Protein AF-A0A974NNT2-F1 (afdb_monomer_lite)

Foldseek 3Di:
DVVVVVVVVVVVCVVCVVVVVVVPPPDPPPPPCPPDPDPDDDDDDDDDDDDDDDDDDPPPPPPPPPPDDPPPDPDPDPDDDPVVCCCVVPVVVVVVVLVVLVVPPPSSVVVVVVVVVVVVVVVVVVVCVVVVVVPDPPPPPPPPPDD

Organism: Peribacillus psychrosaccharolyticus (NCBI:txid1407)

Sequence (147 aa):
MLKKLLTVFMLVTFVFAPIAEHTFVGTSHEVSAKSYRSGKKSFNSNNNQSNFNQNKSTVNKQKSSINSNAKTTKTNSFNKGSFMKSMMLGGIAGLLFGSLLANMGAMGSILGFLLNVLVIVLIIGLIKKIFTRSNRPRRDGDETWRR

pLDDT: mean 70.22, std 17.34, range [39.06, 94.88]

Secondary structure (DSSP, 8-state):
-HHHHHHHHHHHHHHHHHHHHHHHTT---------------------------------------------------TTS-HHHHHIIIIIIHHHHHHHHHHTTTHHHHHHHHHHHHHHHHHHHHHHHHHHHHHTS-------SS--

Radius of gyration: 31.69 Å; chains: 1; bounding box: 53×50×111 Å

Structure (mmCIF, N/CA/C/O backbone):
data_AF-A0A974NNT2-F1
#
_entry.id   AF-A0A974NNT2-F1
#
loop_
_atom_site.group_PDB
_atom_site.id
_atom_site.type_symbol
_atom_site.label_atom_id
_atom_site.label_alt_id
_atom_site.label_comp_id
_atom_site.label_asym_id
_atom_site.label_entity_id
_atom_site.label_seq_id
_atom_site.pdbx_PDB_ins_code
_atom_site.Cartn_x
_atom_site.Cartn_y
_atom_site.Cartn_z
_atom_site.occupancy
_atom_site.B_iso_or_equiv
_atom_site.auth_seq_id
_atom_site.auth_comp_id
_atom_site.auth_asym_id
_atom_site.auth_atom_id
_atom_site.pdbx_PDB_model_num
ATOM 1 N N . MET A 1 1 ? 24.498 -4.278 -5.231 1.00 78.00 1 MET A N 1
ATOM 2 C CA . MET A 1 1 ? 23.595 -5.454 -5.244 1.00 78.00 1 MET A CA 1
ATOM 3 C C . MET A 1 1 ? 22.555 -5.429 -4.126 1.00 78.00 1 MET A C 1
ATOM 5 O O . MET A 1 1 ? 21.395 -5.672 -4.424 1.00 78.00 1 MET A O 1
ATOM 9 N N . LEU A 1 2 ? 22.910 -5.019 -2.902 1.00 87.38 2 LEU A N 1
ATOM 10 C CA . LEU A 1 2 ? 21.992 -4.909 -1.753 1.00 87.38 2 LEU A CA 1
ATOM 11 C C . LEU A 1 2 ? 20.674 -4.161 -2.039 1.00 87.38 2 LEU A C 1
ATOM 13 O O . LEU A 1 2 ? 19.604 -4.640 -1.690 1.00 87.38 2 LEU A O 1
ATOM 17 N N . LYS A 1 3 ? 20.735 -3.029 -2.753 1.00 82.56 3 LYS A N 1
ATOM 18 C CA . LYS A 1 3 ? 19.537 -2.249 -3.114 1.00 82.56 3 LYS A CA 1
ATOM 19 C C . LYS A 1 3 ? 18.550 -3.044 -3.981 1.00 82.56 3 LYS A C 1
ATOM 21 O O . LYS A 1 3 ? 17.354 -2.911 -3.797 1.00 82.56 3 LYS A O 1
ATOM 26 N N . LYS A 1 4 ? 19.049 -3.904 -4.879 1.00 85.75 4 LYS A N 1
ATOM 27 C CA . LYS A 1 4 ? 18.212 -4.757 -5.740 1.00 85.75 4 LYS A CA 1
ATOM 28 C C . LYS A 1 4 ? 17.562 -5.886 -4.936 1.00 85.75 4 LYS A C 1
ATOM 30 O O . LYS A 1 4 ? 16.385 -6.156 -5.126 1.00 85.75 4 LYS A O 1
ATOM 35 N N . LEU A 1 5 ? 18.310 -6.487 -4.008 1.00 91.88 5 LEU A N 1
ATOM 36 C CA . LEU A 1 5 ? 17.800 -7.521 -3.103 1.00 91.88 5 LEU A CA 1
ATOM 37 C C . LEU A 1 5 ? 16.686 -6.968 -2.199 1.00 91.88 5 LEU A C 1
ATOM 39 O O . LEU A 1 5 ? 15.633 -7.584 -2.076 1.00 91.88 5 LEU A O 1
ATOM 43 N N . LEU A 1 6 ? 16.889 -5.770 -1.638 1.00 93.19 6 LEU A N 1
ATOM 44 C CA . LEU A 1 6 ? 15.897 -5.095 -0.802 1.00 93.19 6 LEU A CA 1
ATOM 45 C C . LEU A 1 6 ? 14.616 -4.771 -1.586 1.00 93.19 6 LEU A C 1
ATOM 47 O O . LEU A 1 6 ? 13.519 -4.977 -1.076 1.00 93.19 6 LEU A O 1
ATOM 51 N N . THR A 1 7 ? 14.740 -4.319 -2.840 1.00 92.19 7 THR A N 1
ATOM 52 C CA . THR A 1 7 ? 13.580 -4.076 -3.711 1.00 92.19 7 THR A CA 1
ATOM 53 C C . THR A 1 7 ? 12.810 -5.359 -4.010 1.00 92.19 7 THR A C 1
ATOM 55 O O . THR A 1 7 ? 11.586 -5.350 -3.947 1.00 92.19 7 THR A O 1
ATOM 58 N N . VAL A 1 8 ? 13.499 -6.467 -4.295 1.00 93.12 8 VAL A N 1
ATOM 59 C CA . VAL A 1 8 ? 12.848 -7.766 -4.536 1.00 93.12 8 VAL A CA 1
ATOM 60 C C . VAL A 1 8 ? 12.134 -8.258 -3.277 1.00 93.12 8 VAL A C 1
ATOM 62 O O . VAL A 1 8 ? 10.980 -8.664 -3.357 1.00 93.12 8 VAL A O 1
ATOM 65 N N . PHE A 1 9 ? 12.768 -8.153 -2.108 1.00 92.69 9 PHE A N 1
ATOM 66 C CA . PHE A 1 9 ? 12.164 -8.544 -0.833 1.00 92.69 9 PHE A CA 1
ATOM 67 C C . PHE A 1 9 ? 10.910 -7.722 -0.497 1.00 92.69 9 PHE A C 1
ATOM 69 O O . PHE A 1 9 ? 9.889 -8.281 -0.091 1.00 92.69 9 PHE A O 1
ATOM 76 N N . MET A 1 10 ? 10.957 -6.404 -0.723 1.00 92.25 10 MET A N 1
ATOM 77 C CA . MET A 1 10 ? 9.799 -5.529 -0.523 1.00 92.25 10 MET A CA 1
ATOM 78 C C . MET A 1 10 ? 8.655 -5.846 -1.503 1.00 92.25 10 MET A C 1
ATOM 80 O O . MET A 1 10 ? 7.481 -5.773 -1.153 1.00 92.25 10 MET A O 1
ATOM 84 N N . LEU A 1 11 ? 8.989 -6.230 -2.736 1.00 91.81 11 LEU A N 1
ATOM 85 C CA . LEU A 1 11 ? 8.001 -6.584 -3.753 1.00 91.81 11 LEU A CA 1
ATOM 86 C C . LEU A 1 11 ? 7.320 -7.920 -3.429 1.00 91.81 11 LEU A C 1
ATOM 88 O O . LEU A 1 11 ? 6.102 -8.024 -3.537 1.00 91.81 11 LEU A O 1
ATOM 92 N N . VAL A 1 12 ? 8.083 -8.910 -2.960 1.00 91.75 12 VAL A N 1
ATOM 93 C CA . VAL A 1 12 ? 7.546 -10.195 -2.486 1.00 91.75 12 VAL A CA 1
ATOM 94 C C . VAL A 1 12 ? 6.595 -9.975 -1.308 1.00 91.75 12 VAL A C 1
ATOM 96 O O . VAL A 1 12 ? 5.454 -10.421 -1.354 1.00 91.75 12 VAL A O 1
ATOM 99 N N . THR A 1 13 ? 7.013 -9.228 -0.286 1.00 88.62 13 THR A N 1
ATOM 100 C CA . THR A 1 13 ? 6.147 -8.927 0.870 1.00 88.62 13 THR A CA 1
ATOM 101 C C . THR A 1 13 ? 4.867 -8.190 0.475 1.00 88.62 13 THR A C 1
ATOM 103 O O . THR A 1 13 ? 3.803 -8.518 0.993 1.00 88.62 13 THR A O 1
ATOM 106 N N . PHE A 1 14 ? 4.928 -7.262 -0.482 1.00 86.62 14 PHE A N 1
ATOM 107 C CA . PHE A 1 14 ? 3.741 -6.550 -0.962 1.00 86.62 14 PHE A CA 1
ATOM 108 C C . PHE A 1 14 ? 2.745 -7.464 -1.698 1.00 86.62 14 PHE A C 1
ATOM 110 O O . PHE A 1 14 ? 1.539 -7.318 -1.522 1.00 86.62 14 PHE A O 1
ATOM 117 N N . VAL A 1 15 ? 3.231 -8.435 -2.478 1.00 89.50 15 VAL A N 1
ATOM 118 C CA . VAL A 1 15 ? 2.376 -9.407 -3.188 1.00 89.50 15 VAL A CA 1
ATOM 119 C C . VAL A 1 15 ? 1.677 -10.369 -2.221 1.00 89.50 15 VAL A C 1
ATOM 121 O O . VAL A 1 15 ? 0.527 -10.736 -2.454 1.00 89.50 15 VAL A O 1
ATOM 124 N N . PHE A 1 16 ? 2.335 -10.752 -1.124 1.00 84.44 16 PHE A N 1
ATOM 125 C CA . PHE A 1 16 ? 1.767 -11.664 -0.123 1.00 84.44 16 PHE A CA 1
ATOM 126 C C . PHE A 1 16 ? 0.953 -10.967 0.983 1.00 84.44 16 PHE A C 1
ATOM 128 O O . PHE A 1 16 ? 0.254 -11.649 1.733 1.00 84.44 16 PHE A O 1
ATOM 135 N N . ALA A 1 17 ? 0.983 -9.633 1.076 1.00 81.06 17 ALA A N 1
ATOM 136 C CA . ALA A 1 17 ? 0.272 -8.873 2.110 1.00 81.06 17 ALA A CA 1
ATOM 137 C C . ALA A 1 17 ? -1.251 -9.142 2.178 1.00 81.06 17 ALA A C 1
ATOM 139 O O . ALA A 1 17 ? -1.749 -9.333 3.286 1.00 81.06 17 ALA A O 1
ATOM 140 N N . PRO A 1 18 ? -1.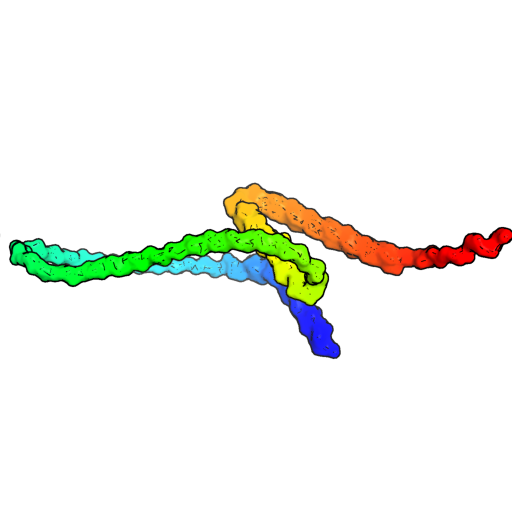996 -9.250 1.057 1.00 74.94 18 PRO A N 1
ATOM 141 C CA . PRO A 1 18 ? -3.436 -9.523 1.112 1.00 74.94 18 PRO A CA 1
ATOM 142 C C . PRO A 1 18 ? -3.767 -10.942 1.595 1.00 74.94 18 PRO A C 1
ATOM 144 O O . PRO A 1 18 ? -4.828 -11.178 2.158 1.00 74.94 18 PRO A O 1
ATOM 147 N N . ILE A 1 19 ? -2.862 -11.904 1.386 1.00 73.06 19 ILE A N 1
ATOM 148 C CA . ILE A 1 19 ? -3.083 -13.314 1.745 1.00 73.06 19 ILE A CA 1
ATOM 149 C C . ILE A 1 19 ? -2.971 -13.505 3.263 1.00 73.06 19 ILE A C 1
ATOM 151 O O . ILE A 1 19 ? -3.710 -14.302 3.836 1.00 73.06 19 ILE A O 1
ATOM 155 N N . ALA A 1 20 ? -2.097 -12.736 3.920 1.00 65.56 20 ALA A N 1
ATOM 156 C CA . ALA A 1 20 ? -1.934 -12.776 5.369 1.00 65.56 20 ALA A CA 1
ATOM 157 C C . ALA A 1 20 ? -3.214 -12.350 6.111 1.00 65.56 20 ALA A C 1
ATOM 159 O O . ALA A 1 20 ? -3.577 -12.952 7.118 1.00 65.56 20 ALA A O 1
ATOM 160 N N . GLU A 1 21 ? -3.946 -11.356 5.607 1.00 63.28 21 GLU A N 1
ATOM 161 C CA . GLU A 1 21 ? -5.161 -10.876 6.272 1.00 63.28 21 GLU A CA 1
ATOM 162 C C . GLU A 1 21 ? -6.278 -11.933 6.277 1.00 63.28 21 GLU A C 1
ATOM 164 O O . GLU A 1 21 ? -6.974 -12.098 7.274 1.00 63.28 21 GLU A O 1
ATOM 169 N N . HIS A 1 22 ? -6.385 -12.751 5.229 1.00 61.41 22 HIS A N 1
ATOM 170 C CA . HIS A 1 22 ? -7.399 -13.807 5.164 1.00 61.41 22 HIS A CA 1
ATOM 171 C C . HIS A 1 22 ? -7.119 -15.009 6.080 1.00 61.41 22 HIS A C 1
ATOM 173 O O . HIS A 1 22 ? -8.055 -15.721 6.438 1.00 61.41 22 HIS A O 1
ATOM 179 N N . THR A 1 23 ? -5.867 -15.241 6.493 1.00 61.34 23 THR A N 1
ATOM 180 C C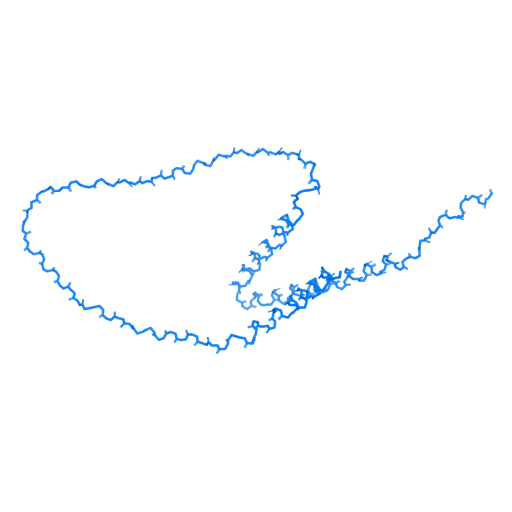A . THR A 1 23 ? -5.506 -16.386 7.350 1.00 61.34 23 THR 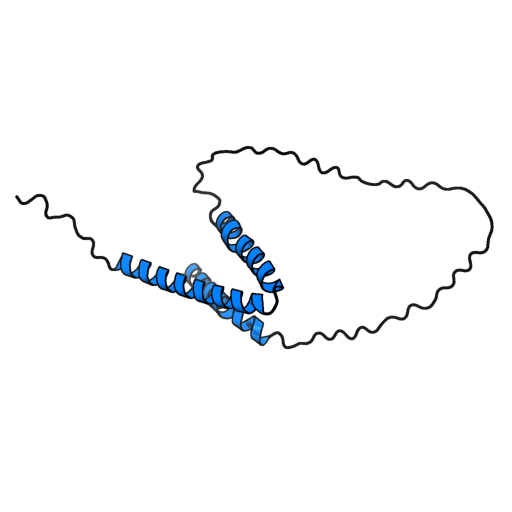A CA 1
ATOM 181 C C . THR A 1 23 ? -5.521 -16.078 8.849 1.00 61.34 23 THR A C 1
ATOM 183 O O . THR A 1 23 ? -5.580 -17.010 9.647 1.00 61.34 23 THR A O 1
ATOM 186 N N . PHE A 1 24 ? -5.491 -14.802 9.257 1.00 60.19 24 PHE A N 1
ATOM 187 C CA . PHE A 1 24 ? -5.356 -14.406 10.671 1.00 60.19 24 PHE A CA 1
ATOM 188 C C . PHE A 1 24 ? -6.628 -13.818 11.323 1.00 60.19 24 PHE A C 1
ATOM 190 O O . PHE A 1 24 ? -6.595 -13.460 12.496 1.00 60.19 24 PHE A O 1
ATOM 197 N N . VAL A 1 25 ? -7.781 -13.795 10.642 1.00 56.22 25 VAL A N 1
ATOM 198 C CA . VAL A 1 25 ? -9.064 -13.261 11.179 1.00 56.22 25 VAL A CA 1
ATOM 199 C C . VAL A 1 25 ? -9.876 -14.326 11.956 1.00 56.22 25 VAL A C 1
ATOM 201 O O . VAL A 1 25 ? -11.093 -14.260 12.079 1.00 56.22 25 VAL A O 1
ATOM 204 N N . GLY A 1 26 ? -9.201 -15.338 12.511 1.00 55.69 26 GLY A N 1
ATOM 205 C CA . GLY A 1 26 ? -9.828 -16.456 13.232 1.00 55.69 26 GLY A CA 1
ATOM 206 C C . GLY A 1 26 ? -9.851 -16.347 14.759 1.00 55.69 26 GLY A C 1
ATOM 207 O O . GLY A 1 26 ? -10.440 -17.205 15.409 1.00 55.69 26 GLY A O 1
ATOM 208 N N . THR A 1 27 ? -9.229 -15.336 15.369 1.00 58.25 27 THR A N 1
ATOM 209 C CA . THR A 1 27 ? -9.296 -15.161 16.828 1.00 58.25 27 THR A CA 1
ATOM 210 C C . THR A 1 27 ? -10.384 -14.156 17.160 1.00 58.25 27 THR A C 1
ATOM 212 O O . THR A 1 27 ? -10.137 -12.953 17.266 1.00 58.25 27 THR A O 1
ATOM 215 N N . SER A 1 28 ? -11.603 -14.666 17.307 1.00 53.88 28 SER A N 1
ATOM 216 C CA . SER A 1 28 ? -12.694 -13.997 18.005 1.00 53.88 28 SER A CA 1
ATOM 217 C C . SER A 1 28 ? -12.183 -13.510 19.364 1.00 53.88 28 SER A C 1
ATOM 219 O O . SER A 1 28 ? -12.112 -14.270 20.329 1.00 53.88 28 SER A O 1
ATOM 221 N N . HIS A 1 29 ? -11.789 -12.239 19.442 1.00 58.88 29 HIS A N 1
ATO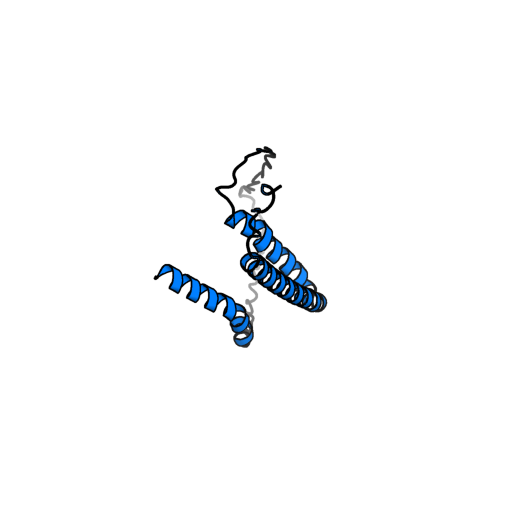M 222 C CA . HIS A 1 29 ? -11.571 -11.548 20.706 1.00 58.88 29 HIS A CA 1
ATOM 223 C C . HIS A 1 29 ? -12.943 -11.310 21.347 1.00 58.88 29 HIS A C 1
ATOM 225 O O . HIS A 1 29 ? -13.437 -10.186 21.425 1.00 58.88 29 HIS A O 1
ATOM 231 N N . GLU A 1 30 ? -13.578 -12.389 21.801 1.00 61.19 30 GLU A N 1
ATOM 232 C CA . GLU A 1 30 ? -14.669 -12.324 22.760 1.00 61.19 30 GLU A CA 1
ATOM 233 C C . GLU A 1 30 ? -14.062 -11.903 24.095 1.00 61.19 30 GLU A C 1
ATOM 235 O O . GLU A 1 30 ? -13.714 -12.705 24.962 1.00 61.19 30 GLU A O 1
ATOM 240 N N . VAL A 1 31 ? -13.868 -10.597 24.250 1.00 61.81 31 VAL A N 1
ATOM 241 C CA . VAL A 1 31 ? -13.609 -10.027 25.563 1.00 61.81 31 VAL A CA 1
ATOM 242 C C . VAL A 1 31 ? -14.919 -10.157 26.326 1.00 61.81 31 VAL A C 1
ATOM 244 O O . VAL A 1 31 ? -15.834 -9.355 26.155 1.00 61.81 31 VAL A O 1
ATOM 247 N N . SER A 1 32 ? -15.013 -11.206 27.145 1.00 62.25 32 SER A N 1
ATOM 248 C CA . SER A 1 32 ? -16.054 -11.367 28.154 1.00 62.25 32 SER A CA 1
ATOM 249 C C . SER A 1 32 ? -16.102 -10.089 28.988 1.00 62.25 32 SER A C 1
ATOM 251 O O . SER A 1 32 ? -15.285 -9.889 29.892 1.00 62.25 32 SER A O 1
ATOM 253 N N . ALA A 1 33 ? -17.052 -9.210 28.672 1.00 66.06 33 ALA A N 1
ATOM 254 C CA . ALA A 1 33 ? -17.320 -7.996 29.418 1.00 66.06 33 ALA A CA 1
ATOM 255 C C . ALA A 1 33 ? -17.875 -8.398 30.786 1.00 66.06 33 ALA A C 1
ATOM 257 O O . ALA A 1 33 ? -19.084 -8.440 31.011 1.00 66.06 33 ALA A O 1
ATOM 258 N N . LYS A 1 34 ? -16.975 -8.730 31.717 1.00 67.25 34 LYS A N 1
ATOM 259 C CA . LYS A 1 34 ? -17.312 -8.935 33.119 1.00 67.25 34 LYS A CA 1
ATOM 260 C C . LYS A 1 34 ? -17.730 -7.574 33.661 1.00 67.25 34 LYS A C 1
ATOM 262 O O . LYS A 1 34 ? -16.904 -6.779 34.100 1.00 67.25 34 LYS A O 1
ATOM 267 N N . SER A 1 35 ? -19.020 -7.281 33.546 1.00 66.19 35 SER A N 1
ATOM 268 C CA . SER A 1 35 ? -19.640 -6.041 33.991 1.00 66.19 35 SER A CA 1
ATOM 269 C C . SER A 1 35 ? -19.311 -5.814 35.466 1.00 66.19 35 SER A C 1
ATOM 271 O O . SER A 1 35 ? -19.801 -6.535 36.341 1.00 66.19 35 SER A O 1
ATOM 273 N N . TYR A 1 36 ? -18.462 -4.829 35.750 1.00 68.19 36 TYR A N 1
ATOM 274 C CA . TYR A 1 36 ? -18.176 -4.390 37.108 1.00 68.19 36 TYR A CA 1
ATOM 275 C C . TYR A 1 36 ? -19.429 -3.693 37.654 1.00 68.19 36 TYR A C 1
ATOM 277 O O . TYR A 1 36 ? -19.747 -2.565 37.276 1.00 68.19 36 TYR A O 1
ATOM 285 N N . ARG A 1 37 ? -20.192 -4.384 38.510 1.00 66.38 37 ARG A N 1
ATOM 286 C CA . ARG A 1 37 ? -21.330 -3.789 39.226 1.00 66.38 37 ARG A CA 1
ATOM 287 C C . ARG A 1 37 ? -20.772 -2.818 40.265 1.00 66.38 37 ARG A C 1
ATOM 289 O O . ARG A 1 37 ? -20.372 -3.227 41.350 1.00 66.38 37 ARG A O 1
ATOM 296 N N . SER A 1 38 ? -20.734 -1.535 39.916 1.00 66.56 38 SER A N 1
ATOM 297 C CA . SER A 1 38 ? -20.440 -0.458 40.861 1.00 66.56 38 SER A CA 1
ATOM 298 C C . SER A 1 38 ? -21.481 -0.476 41.987 1.00 66.56 38 SER A C 1
ATOM 300 O O . SER A 1 38 ? -22.687 -0.423 41.731 1.00 66.56 38 SER A O 1
ATOM 302 N N . GLY A 1 39 ? -21.024 -0.621 43.233 1.00 70.88 39 GLY A N 1
ATOM 303 C CA . GLY A 1 39 ? -21.885 -0.585 44.413 1.00 70.88 39 GLY A CA 1
ATOM 304 C C . GLY A 1 39 ? -22.580 0.772 44.529 1.00 70.88 39 GLY A C 1
ATOM 305 O O . GLY A 1 39 ? -21.966 1.816 44.314 1.00 70.88 39 GLY A O 1
ATOM 306 N N . LYS A 1 40 ? -23.875 0.766 44.859 1.00 66.56 40 LYS A N 1
ATOM 307 C CA . LYS A 1 40 ? -24.684 1.983 45.003 1.00 66.56 40 LYS A CA 1
ATOM 308 C C . LYS A 1 40 ? -24.137 2.827 46.158 1.00 66.56 40 LYS A C 1
ATOM 310 O O . LYS A 1 40 ? -24.429 2.550 47.319 1.00 66.56 40 LYS A O 1
ATOM 315 N N . LYS A 1 41 ? -23.340 3.855 45.860 1.00 62.97 41 LYS A N 1
ATOM 316 C CA . LYS A 1 41 ? -22.879 4.810 46.871 1.00 62.97 41 LYS A CA 1
ATOM 317 C C . LYS A 1 41 ? -23.991 5.833 47.113 1.00 62.97 41 LYS A C 1
ATOM 319 O O . LYS A 1 41 ? -24.153 6.781 46.353 1.00 62.97 41 LYS A O 1
ATOM 324 N N . SER A 1 42 ? -24.792 5.592 48.147 1.00 60.69 42 SER A N 1
ATOM 325 C CA . SER A 1 42 ? -25.768 6.553 48.664 1.00 60.69 42 SER A CA 1
ATOM 326 C C . SER A 1 42 ? -25.022 7.702 49.343 1.00 60.69 42 SER A C 1
ATOM 328 O O . SER A 1 42 ? -24.445 7.510 50.412 1.00 60.69 42 SER A O 1
ATOM 330 N N . PHE A 1 43 ? -25.021 8.889 48.738 1.00 63.78 43 PHE A N 1
ATOM 331 C CA . PHE A 1 43 ? -24.667 10.121 49.438 1.00 63.78 43 PHE A CA 1
ATOM 332 C C . PHE A 1 43 ? -25.956 10.777 49.927 1.00 63.78 43 PHE A C 1
ATOM 334 O O . PHE A 1 43 ? -26.678 11.401 49.156 1.00 63.78 43 PHE A O 1
ATOM 341 N N . ASN A 1 44 ? -26.241 10.617 51.219 1.00 61.56 44 ASN A N 1
ATOM 342 C CA . ASN A 1 44 ? -27.241 11.426 51.897 1.00 61.56 44 ASN A CA 1
ATOM 343 C C . ASN A 1 44 ? -26.611 12.796 52.181 1.00 61.56 44 ASN A C 1
ATOM 345 O O . ASN A 1 44 ? -25.796 12.920 53.093 1.00 61.56 44 ASN A O 1
ATOM 349 N N . SER A 1 45 ? -26.940 13.806 51.376 1.00 52.12 45 SER A N 1
ATOM 350 C CA . SER A 1 45 ? -26.651 15.201 51.708 1.00 52.12 45 SER A CA 1
ATOM 351 C C . SER A 1 45 ? -27.951 15.845 52.162 1.00 52.12 45 SER A C 1
ATOM 353 O O . SER A 1 45 ? -28.684 16.437 51.379 1.00 52.12 45 SER A O 1
ATOM 355 N N . ASN A 1 46 ? -28.245 15.672 53.446 1.00 51.16 46 ASN A N 1
ATOM 356 C CA . ASN A 1 46 ? -29.083 16.617 54.154 1.00 51.16 46 ASN A CA 1
ATOM 357 C C . ASN A 1 46 ? -28.135 17.462 55.001 1.00 51.16 46 ASN A C 1
ATOM 359 O O . ASN A 1 46 ? -27.576 16.947 55.965 1.00 51.16 46 ASN A O 1
ATOM 363 N N . ASN A 1 47 ? -27.877 18.701 54.581 1.00 45.19 47 ASN A N 1
ATOM 364 C CA . ASN A 1 47 ? -27.608 19.805 55.496 1.00 45.19 47 ASN A CA 1
ATOM 365 C C . ASN A 1 47 ? -27.683 21.147 54.764 1.00 45.19 47 ASN A C 1
ATOM 367 O O . ASN A 1 47 ? -27.103 21.355 53.700 1.00 45.19 47 ASN A O 1
ATOM 371 N N . ASN A 1 48 ? -28.453 22.027 55.391 1.00 47.31 48 ASN A N 1
ATOM 372 C CA . ASN A 1 48 ? -28.753 23.398 55.024 1.00 47.31 48 ASN A CA 1
ATOM 373 C C . ASN A 1 48 ? -27.507 24.266 54.777 1.00 47.31 48 ASN A C 1
ATOM 375 O O . ASN A 1 48 ? -26.490 24.107 55.441 1.00 47.31 48 ASN A O 1
ATOM 379 N N . GLN A 1 49 ? -27.683 25.236 53.871 1.00 46.81 49 GLN A N 1
ATOM 380 C CA . GLN A 1 49 ? -27.052 26.566 53.812 1.00 46.81 49 GLN A CA 1
ATOM 381 C C . GLN A 1 49 ? -25.555 26.692 54.154 1.00 46.81 49 GLN A C 1
ATOM 383 O O . GLN A 1 49 ? -25.156 26.676 55.312 1.00 46.81 49 GLN A O 1
ATOM 388 N N . SER A 1 50 ? -24.753 27.104 53.170 1.00 40.28 50 SER A N 1
ATOM 389 C CA . SER A 1 50 ? -24.058 28.405 53.228 1.00 40.28 50 SER A CA 1
ATOM 390 C C . SER A 1 50 ? -23.304 28.704 51.929 1.00 40.28 50 SER A C 1
ATOM 392 O O . SER A 1 50 ? -22.865 27.817 51.204 1.00 40.28 50 SER A O 1
ATOM 394 N N . ASN A 1 51 ? -23.249 29.999 51.623 1.00 43.38 51 ASN A N 1
ATOM 395 C CA . ASN A 1 51 ? -22.585 30.623 50.486 1.00 43.38 51 ASN A CA 1
ATOM 396 C C . ASN A 1 51 ? -21.067 30.360 50.439 1.00 43.38 51 ASN A C 1
ATOM 398 O O . ASN A 1 51 ? -20.466 29.984 51.438 1.00 43.38 51 ASN A O 1
ATOM 402 N N . PHE A 1 52 ? -20.476 30.751 49.300 1.00 39.19 52 PHE A N 1
ATOM 403 C CA . PHE A 1 52 ? -19.043 30.945 49.025 1.00 39.19 52 PHE A CA 1
ATOM 404 C C . PHE A 1 52 ? -18.253 29.697 48.586 1.00 39.19 52 PHE A C 1
ATOM 406 O O . PHE A 1 52 ? -17.764 28.929 49.400 1.00 39.19 52 PHE A O 1
ATOM 413 N N . ASN A 1 53 ? -17.982 29.557 47.282 1.00 39.06 53 ASN A N 1
ATOM 414 C CA . ASN A 1 53 ? -16.717 30.060 46.737 1.00 39.06 53 ASN A CA 1
ATOM 415 C C . ASN A 1 53 ? -16.627 29.920 45.212 1.00 39.06 53 ASN A C 1
ATOM 417 O O . ASN A 1 53 ? -17.084 28.962 44.595 1.00 39.06 53 ASN A O 1
ATOM 421 N N . GLN A 1 54 ? -16.008 30.940 44.636 1.00 49.56 54 GLN A N 1
ATOM 422 C CA . GLN A 1 54 ? -15.698 31.134 43.231 1.00 49.56 54 GLN A CA 1
ATOM 423 C C . GLN A 1 54 ? -14.812 30.006 42.686 1.00 49.56 54 GLN A C 1
ATOM 425 O O . GLN A 1 54 ? -13.788 29.684 43.281 1.00 49.56 54 GLN A O 1
ATOM 430 N N . ASN A 1 55 ? -15.118 29.498 41.490 1.00 43.44 55 ASN A N 1
ATOM 431 C CA . ASN A 1 55 ? -14.071 28.986 40.612 1.00 43.44 55 ASN A CA 1
ATOM 432 C C . ASN A 1 55 ? -14.377 29.336 39.154 1.00 43.44 55 ASN A C 1
ATOM 434 O O . ASN A 1 55 ? -15.378 28.923 38.574 1.00 43.44 55 ASN A O 1
ATOM 438 N N . LYS A 1 56 ? -13.501 30.184 38.607 1.00 40.31 56 LYS A N 1
ATOM 439 C CA . LYS A 1 56 ? -13.486 30.692 37.236 1.00 40.31 56 LYS A CA 1
ATOM 440 C C . LYS A 1 56 ? -13.494 29.539 36.233 1.00 40.31 56 LYS A C 1
ATOM 442 O O . LYS A 1 56 ? -12.519 28.802 36.127 1.00 40.31 56 LYS A O 1
ATOM 447 N N . SER A 1 57 ? -14.529 29.485 35.404 1.00 40.56 57 SER A N 1
ATOM 448 C CA . SER A 1 57 ? -14.497 28.769 34.131 1.00 40.56 57 SER A CA 1
ATOM 449 C C . SER A 1 57 ? -13.601 29.521 33.141 1.00 40.56 57 SER A C 1
ATOM 451 O O . SER A 1 57 ? -14.053 30.419 32.431 1.00 40.56 57 SER A O 1
ATOM 453 N N . THR A 1 58 ? -12.318 29.167 33.069 1.00 40.28 58 THR A N 1
ATOM 454 C CA . THR A 1 58 ? -11.452 29.495 31.927 1.00 40.28 58 THR A CA 1
ATOM 455 C C . THR A 1 58 ? -11.841 28.614 30.742 1.00 40.28 58 THR A C 1
ATOM 457 O O . THR A 1 58 ? -11.220 27.602 30.431 1.00 40.28 58 THR A O 1
ATOM 460 N N . VAL A 1 59 ? -12.917 29.009 30.063 1.00 43.53 59 VAL A N 1
ATOM 461 C CA . VAL A 1 59 ? -13.282 28.466 28.754 1.00 43.53 59 VAL A CA 1
ATOM 462 C C . VAL A 1 59 ? -12.280 29.013 27.735 1.00 43.53 59 VAL A C 1
ATOM 464 O O . VAL A 1 59 ? -12.433 30.122 27.222 1.00 43.53 59 VAL A O 1
ATOM 467 N N . ASN A 1 60 ? -11.236 28.234 27.452 1.00 42.69 60 ASN A N 1
ATOM 468 C CA . ASN A 1 60 ? -10.313 28.472 26.344 1.00 42.69 60 ASN A CA 1
ATOM 469 C C . ASN A 1 60 ? -11.069 28.306 25.011 1.00 42.69 60 ASN A C 1
ATOM 471 O O . ASN A 1 60 ? -11.086 27.238 24.403 1.00 42.69 60 ASN A O 1
ATOM 475 N N . LYS A 1 61 ? -11.717 29.377 24.539 1.00 44.25 61 LYS A N 1
ATOM 476 C CA . LYS A 1 61 ? -12.152 29.496 23.142 1.00 44.25 61 LYS A CA 1
ATOM 477 C C . LYS A 1 61 ? -10.911 29.743 22.284 1.00 44.25 61 LYS A C 1
ATOM 479 O O . LYS A 1 61 ? -10.542 30.891 22.042 1.00 44.25 61 LYS A O 1
ATOM 484 N N . GLN A 1 62 ? -10.266 28.678 21.804 1.00 43.81 62 GLN A N 1
ATOM 485 C CA . GLN A 1 62 ? -9.345 28.797 20.673 1.00 43.81 62 GLN A CA 1
ATOM 486 C C . GLN A 1 62 ? -10.152 29.213 19.439 1.00 43.81 62 GLN A C 1
ATOM 488 O O . GLN A 1 62 ? -10.823 28.417 18.786 1.00 43.81 62 GLN A O 1
ATOM 493 N N . LYS A 1 63 ? -10.102 30.511 19.152 1.00 42.12 63 LYS A N 1
ATOM 494 C CA . LYS A 1 63 ? -10.568 31.130 17.918 1.00 42.12 63 LYS A CA 1
ATOM 495 C C . LYS A 1 63 ? -9.671 30.623 16.784 1.00 42.12 63 LYS A C 1
ATOM 497 O O . LYS A 1 63 ? -8.575 31.141 16.586 1.00 42.12 63 LYS A O 1
ATOM 502 N N . SER A 1 64 ? -10.111 29.588 16.068 1.00 43.41 64 SER A N 1
ATOM 503 C CA . SER A 1 64 ? -9.493 29.188 14.801 1.00 43.41 64 SER A CA 1
ATOM 504 C C . SER A 1 64 ? -9.767 30.291 13.779 1.00 43.41 64 SER A C 1
ATOM 506 O O . SER A 1 64 ? -10.839 30.364 13.182 1.00 43.41 64 SER A O 1
ATOM 508 N N . SER A 1 65 ? -8.825 31.225 13.660 1.00 44.56 65 SER A N 1
ATOM 509 C CA . SER A 1 65 ? -8.802 32.193 12.570 1.00 44.56 65 SER A CA 1
ATOM 510 C C . SER A 1 65 ? -8.394 31.443 11.307 1.00 44.56 65 SER A C 1
ATOM 512 O O . SER A 1 65 ? -7.217 31.148 11.099 1.00 44.56 65 SER A O 1
ATOM 514 N N . ILE A 1 66 ? -9.383 31.096 10.484 1.00 50.62 66 ILE A N 1
ATOM 515 C CA . ILE A 1 66 ? -9.180 30.621 9.116 1.00 50.62 66 ILE A CA 1
ATOM 516 C C . ILE A 1 66 ? -8.611 31.806 8.338 1.00 50.62 66 ILE A C 1
ATOM 518 O O . ILE A 1 66 ? -9.346 32.656 7.844 1.00 50.62 66 ILE A O 1
ATOM 522 N N . ASN A 1 67 ? -7.283 31.895 8.272 1.00 42.62 67 ASN A N 1
ATOM 523 C CA . ASN A 1 67 ? -6.621 32.865 7.419 1.00 42.62 67 ASN A CA 1
ATOM 524 C C . ASN A 1 67 ? -6.573 32.281 6.003 1.00 42.62 67 ASN A C 1
ATOM 526 O O . ASN A 1 67 ? -5.673 31.523 5.637 1.00 42.62 67 ASN A O 1
ATOM 530 N N . SER A 1 68 ? -7.601 32.597 5.222 1.00 53.88 68 SER A N 1
ATOM 531 C CA . SER A 1 68 ? -7.665 32.343 3.790 1.00 53.88 68 SER A CA 1
ATOM 532 C C . SER A 1 68 ? -6.612 33.188 3.073 1.00 53.88 68 SER A C 1
ATOM 534 O O . SER A 1 68 ? -6.863 34.334 2.717 1.00 53.88 68 SER A O 1
ATOM 536 N N . ASN A 1 69 ? -5.438 32.612 2.831 1.00 41.72 69 ASN A N 1
ATOM 537 C CA . ASN A 1 69 ? -4.516 33.108 1.815 1.00 41.72 69 ASN A CA 1
ATOM 538 C C . ASN A 1 69 ? -4.413 32.065 0.705 1.00 41.72 69 ASN A C 1
ATOM 540 O O . ASN A 1 69 ? -3.499 31.240 0.658 1.00 41.72 69 ASN A O 1
ATOM 544 N N . ALA A 1 70 ? -5.381 32.120 -0.210 1.00 53.31 70 ALA A N 1
ATOM 545 C CA . ALA A 1 70 ? -5.282 31.496 -1.517 1.00 53.31 70 ALA A CA 1
ATOM 546 C C . ALA A 1 70 ? -4.216 32.243 -2.332 1.00 53.31 70 ALA A C 1
ATOM 548 O O . ALA A 1 70 ? -4.513 33.121 -3.136 1.00 53.31 70 ALA A O 1
ATOM 549 N N . LYS A 1 71 ? -2.944 31.908 -2.104 1.00 42.75 71 LYS A N 1
ATOM 550 C CA . LYS A 1 71 ? -1.856 32.333 -2.981 1.00 42.75 71 LYS A CA 1
ATOM 551 C C . LYS A 1 71 ? -1.684 31.262 -4.050 1.00 42.75 71 LYS A C 1
ATOM 553 O O . LYS A 1 71 ? -0.948 30.291 -3.867 1.00 42.75 71 LYS A O 1
ATOM 558 N N . THR A 1 72 ? -2.386 31.432 -5.169 1.00 54.34 72 THR A N 1
ATOM 559 C CA . THR A 1 72 ? -2.129 30.715 -6.425 1.00 54.34 72 THR A CA 1
ATOM 560 C C . THR A 1 72 ? -0.717 31.038 -6.890 1.00 54.34 72 THR A C 1
ATOM 562 O O . THR A 1 72 ? -0.483 31.965 -7.664 1.00 54.34 72 THR A O 1
ATOM 565 N N . THR A 1 73 ? 0.250 30.286 -6.380 1.00 45.66 73 THR A N 1
ATOM 566 C CA . THR A 1 73 ? 1.631 30.394 -6.823 1.00 45.66 73 THR A CA 1
ATOM 567 C C . THR A 1 73 ? 1.790 29.424 -7.984 1.00 45.66 73 THR A C 1
ATOM 569 O O . THR A 1 73 ? 1.881 28.213 -7.789 1.00 45.66 73 THR A O 1
ATOM 572 N N . LYS A 1 74 ? 1.777 29.964 -9.209 1.00 63.78 74 LYS A N 1
ATOM 573 C CA . LYS A 1 74 ? 2.310 29.288 -10.396 1.00 63.78 74 LYS A CA 1
ATOM 574 C C . LYS A 1 74 ? 3.783 28.976 -10.126 1.00 63.78 74 LYS A C 1
ATOM 576 O O . LYS A 1 74 ? 4.639 29.832 -10.312 1.00 63.78 74 LYS A O 1
ATOM 581 N N . THR A 1 75 ? 4.085 27.768 -9.671 1.00 48.34 75 THR A N 1
ATOM 582 C CA . THR A 1 75 ? 5.458 27.267 -9.602 1.00 48.34 75 THR A CA 1
ATOM 583 C C . THR A 1 75 ? 5.598 26.077 -10.532 1.00 48.34 75 THR A C 1
ATOM 585 O O . THR A 1 75 ? 5.205 24.953 -10.226 1.00 48.34 75 THR A O 1
ATOM 588 N N . ASN A 1 76 ? 6.207 26.355 -11.686 1.00 59.22 76 ASN A N 1
ATOM 589 C CA . ASN A 1 76 ? 6.982 25.384 -12.445 1.00 59.22 76 ASN A CA 1
ATOM 590 C C . ASN A 1 76 ? 7.983 24.725 -11.484 1.00 59.22 76 ASN A C 1
ATOM 592 O O . ASN A 1 76 ? 9.040 25.278 -11.201 1.00 59.22 76 ASN A O 1
ATOM 596 N N . SER A 1 77 ? 7.629 23.572 -10.922 1.00 52.56 77 SER A N 1
ATOM 597 C CA . SER A 1 77 ? 8.521 22.797 -10.062 1.00 52.56 77 SER A CA 1
ATOM 598 C C . SER A 1 77 ? 8.238 21.316 -10.253 1.00 52.56 77 SER A C 1
ATOM 600 O O . SER A 1 77 ? 7.529 20.667 -9.485 1.00 52.56 77 SER A O 1
ATOM 602 N N . PHE A 1 78 ? 8.807 20.780 -11.329 1.00 58.59 78 PHE A N 1
ATOM 603 C CA . PHE A 1 78 ? 8.785 19.355 -11.643 1.00 58.59 78 PHE A CA 1
ATOM 604 C C . PHE A 1 78 ? 9.674 18.508 -10.711 1.00 58.59 78 PHE A C 1
ATOM 606 O O . PHE A 1 78 ? 9.665 17.289 -10.827 1.00 58.59 78 PHE A O 1
ATOM 613 N N . ASN A 1 79 ? 10.380 19.101 -9.736 1.00 63.19 79 ASN A N 1
ATOM 614 C CA . ASN A 1 79 ? 11.489 18.415 -9.059 1.00 63.19 79 ASN A CA 1
ATOM 615 C C . ASN A 1 79 ? 11.390 18.244 -7.531 1.00 63.19 79 ASN A C 1
ATOM 617 O O . ASN A 1 79 ? 12.390 17.863 -6.927 1.00 63.19 79 ASN A O 1
ATOM 621 N N . LYS A 1 80 ? 10.242 18.454 -6.859 1.00 56.59 80 LYS A N 1
ATOM 622 C CA . LYS A 1 80 ? 10.210 18.243 -5.386 1.00 56.59 80 LYS A CA 1
ATOM 623 C C . LYS A 1 80 ? 8.950 17.662 -4.730 1.00 56.59 80 LYS A C 1
ATOM 625 O O . LYS A 1 80 ? 8.787 17.805 -3.525 1.00 56.59 80 LYS A O 1
ATOM 630 N N . GLY A 1 81 ? 8.077 16.958 -5.459 1.00 59.00 81 GLY A N 1
ATOM 631 C CA . GLY A 1 81 ? 6.839 16.443 -4.843 1.00 59.00 81 GLY A CA 1
ATOM 632 C C . GLY A 1 81 ? 6.187 15.200 -5.446 1.00 59.00 81 GLY A C 1
ATOM 633 O O . GLY A 1 81 ? 5.031 14.953 -5.126 1.00 59.00 81 GLY A O 1
ATOM 634 N N . SER A 1 82 ? 6.866 14.428 -6.302 1.00 74.56 82 SER A N 1
ATOM 635 C CA . SER A 1 82 ? 6.240 13.316 -7.048 1.00 74.56 82 SER A CA 1
ATOM 636 C C . SER A 1 82 ? 5.607 12.251 -6.141 1.00 74.56 82 SER A C 1
ATOM 638 O O . SER A 1 82 ? 4.431 11.934 -6.301 1.00 74.56 82 SER A O 1
ATOM 640 N N . PHE A 1 83 ? 6.329 11.772 -5.121 1.00 82.62 83 PHE A N 1
ATOM 641 C CA . PHE A 1 83 ? 5.797 10.749 -4.218 1.00 82.62 83 PHE A CA 1
ATOM 642 C C . PHE A 1 83 ? 4.630 11.270 -3.375 1.00 82.62 83 PHE A C 1
ATOM 644 O O . PHE A 1 83 ? 3.600 10.620 -3.310 1.00 82.62 83 PHE A O 1
ATOM 651 N N . MET A 1 84 ? 4.733 12.470 -2.794 1.00 85.69 84 MET A N 1
ATOM 652 C CA . MET A 1 84 ? 3.662 13.027 -1.959 1.00 85.69 84 MET A CA 1
ATOM 653 C C . MET A 1 84 ? 2.418 13.400 -2.777 1.00 85.69 84 MET A C 1
ATOM 655 O O . MET A 1 84 ? 1.304 13.152 -2.332 1.00 85.69 84 MET A O 1
ATOM 659 N N . LYS A 1 85 ? 2.585 13.928 -3.999 1.00 81.38 85 LYS A N 1
ATOM 660 C CA . LYS A 1 85 ? 1.465 14.159 -4.927 1.00 81.38 85 LYS A CA 1
ATOM 661 C C . LYS A 1 85 ? 0.830 12.843 -5.373 1.00 81.38 85 LYS A C 1
ATOM 663 O O . LYS A 1 85 ? -0.388 12.759 -5.384 1.00 81.38 85 LYS A O 1
ATOM 668 N N . SER A 1 86 ? 1.626 11.821 -5.690 1.00 82.81 86 SER A N 1
ATOM 669 C CA . SER A 1 86 ? 1.137 10.475 -6.023 1.00 82.81 86 SER A CA 1
ATOM 670 C C . SER A 1 86 ? 0.403 9.832 -4.848 1.00 82.81 86 SER A C 1
ATOM 672 O O . SER A 1 86 ? -0.668 9.260 -5.016 1.00 82.81 86 SER A O 1
ATOM 674 N N . MET A 1 87 ? 0.960 9.945 -3.646 1.00 89.12 87 MET A N 1
ATOM 675 C CA . MET A 1 87 ? 0.356 9.440 -2.421 1.00 89.12 87 MET A CA 1
ATOM 676 C C . MET A 1 87 ? -0.959 10.167 -2.157 1.00 89.12 87 MET A C 1
ATOM 678 O O . MET A 1 87 ? -1.948 9.517 -1.878 1.00 89.12 87 MET A O 1
ATOM 682 N N . MET A 1 88 ? -1.017 11.490 -2.309 1.00 86.44 88 MET A N 1
ATOM 683 C CA . MET A 1 88 ? -2.237 12.262 -2.063 1.00 86.44 88 MET A CA 1
ATOM 684 C C . MET A 1 88 ? -3.312 12.023 -3.133 1.00 86.44 88 MET A C 1
ATOM 686 O O . MET A 1 88 ? -4.478 11.841 -2.797 1.00 86.44 88 MET A O 1
ATOM 690 N N . LEU A 1 89 ? -2.922 11.993 -4.410 1.00 82.12 89 LEU A N 1
ATOM 691 C CA . LEU A 1 89 ? -3.844 11.865 -5.540 1.00 82.12 89 LEU A CA 1
ATOM 692 C C . LEU A 1 89 ? -4.287 10.418 -5.794 1.00 82.12 89 LEU A C 1
ATOM 694 O O . LEU A 1 89 ? -5.400 10.202 -6.252 1.00 82.12 89 LEU A O 1
ATOM 698 N N . GLY A 1 90 ? -3.427 9.437 -5.524 1.00 81.75 90 GLY A N 1
ATOM 699 C CA . GLY A 1 90 ? -3.707 8.020 -5.765 1.00 81.75 90 GLY A CA 1
ATOM 700 C C . GLY A 1 90 ? -3.918 7.220 -4.483 1.00 81.75 90 GLY A C 1
ATOM 701 O O . GLY A 1 90 ? -4.893 6.488 -4.370 1.00 81.75 90 GLY A O 1
ATOM 702 N N . GLY A 1 91 ? -3.030 7.377 -3.500 1.00 84.19 91 GLY A N 1
ATO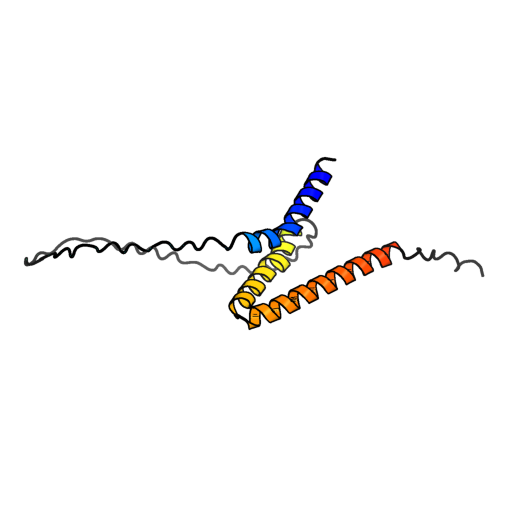M 703 C CA . GLY A 1 91 ? -3.078 6.613 -2.249 1.00 84.19 91 GLY A CA 1
ATOM 704 C C . GLY A 1 91 ? -4.200 7.063 -1.313 1.00 84.19 91 GLY A C 1
ATOM 705 O O . GLY A 1 91 ? -5.082 6.285 -0.981 1.00 84.19 91 GLY A O 1
ATOM 706 N N . ILE A 1 92 ? -4.201 8.331 -0.907 1.00 85.69 92 ILE A N 1
ATOM 707 C CA . ILE A 1 92 ? -5.151 8.878 0.067 1.00 85.69 92 ILE A CA 1
ATOM 708 C C . ILE A 1 92 ? -6.537 9.019 -0.562 1.00 85.69 92 ILE A C 1
ATOM 710 O O . ILE A 1 92 ? -7.521 8.610 0.047 1.00 85.69 92 ILE A O 1
ATOM 714 N N . ALA A 1 93 ? -6.628 9.532 -1.794 1.00 86.50 93 ALA A N 1
ATOM 715 C CA . ALA A 1 93 ? -7.902 9.587 -2.511 1.00 86.50 93 ALA A CA 1
ATOM 716 C C . ALA A 1 93 ? -8.481 8.183 -2.765 1.00 86.50 93 ALA A C 1
ATOM 718 O O . ALA A 1 93 ? -9.679 7.978 -2.588 1.00 86.50 93 ALA A O 1
ATOM 719 N N . GLY A 1 94 ? -7.631 7.208 -3.112 1.00 84.31 94 GLY A N 1
ATOM 720 C CA . GLY A 1 94 ? -8.033 5.814 -3.292 1.00 84.31 94 GLY A CA 1
ATOM 721 C C . GLY A 1 94 ? -8.507 5.158 -1.996 1.00 84.31 94 GLY A C 1
ATOM 722 O O . GLY A 1 94 ? -9.522 4.472 -2.006 1.00 84.31 94 GLY A O 1
ATOM 723 N N . LEU A 1 95 ? -7.837 5.416 -0.870 1.00 87.50 95 LEU A N 1
ATOM 724 C CA . LEU A 1 95 ? -8.250 4.909 0.442 1.00 87.50 95 LEU A CA 1
ATOM 725 C C . LEU A 1 95 ? -9.543 5.559 0.945 1.00 87.50 95 LEU A C 1
ATOM 727 O O . LEU A 1 95 ? -10.367 4.866 1.527 1.00 87.50 95 LEU A O 1
ATOM 731 N N . LEU A 1 96 ? -9.753 6.857 0.705 1.00 88.94 96 LEU A N 1
ATOM 732 C CA . LEU A 1 96 ? -10.994 7.543 1.077 1.00 88.94 96 LEU A CA 1
ATOM 733 C C . LEU A 1 96 ? -12.178 7.073 0.221 1.00 88.94 96 LEU A C 1
ATOM 735 O O . LEU A 1 96 ? -13.261 6.815 0.737 1.00 88.94 96 LEU A O 1
ATOM 739 N N . PHE A 1 97 ? -11.972 6.928 -1.089 1.00 86.12 97 PHE A N 1
ATOM 740 C CA . PHE A 1 97 ? -12.989 6.364 -1.975 1.00 86.12 97 PHE A CA 1
ATOM 741 C C . PHE A 1 97 ? -13.263 4.890 -1.641 1.00 86.12 97 PHE A C 1
ATOM 743 O O . PHE A 1 97 ? -14.416 4.468 -1.584 1.00 86.12 97 PHE A O 1
ATOM 750 N N . GLY A 1 98 ? -12.213 4.123 -1.342 1.00 81.25 98 GLY A N 1
ATOM 751 C CA . GLY A 1 98 ? -12.309 2.733 -0.911 1.00 81.25 98 GLY A CA 1
ATOM 752 C C . GLY A 1 98 ? -13.025 2.567 0.429 1.00 81.25 98 GLY A C 1
ATOM 753 O O . GLY A 1 98 ? -13.835 1.656 0.558 1.00 81.25 98 GLY A O 1
ATOM 754 N N . SER A 1 99 ? -12.800 3.453 1.406 1.00 81.81 99 SER A N 1
ATOM 755 C CA . SER A 1 99 ? -13.459 3.382 2.719 1.00 81.81 99 SER A CA 1
ATOM 756 C C . SER A 1 99 ? -14.944 3.742 2.655 1.00 81.81 99 SER A C 1
ATOM 758 O O . SER A 1 99 ? -15.754 3.122 3.343 1.00 81.81 99 SER A O 1
ATOM 760 N N . LEU A 1 100 ? -15.326 4.678 1.781 1.00 85.50 100 LEU A N 1
ATOM 761 C CA . LEU A 1 100 ? -16.731 4.978 1.487 1.00 85.50 100 LEU A CA 1
ATOM 762 C C . LEU A 1 100 ? -17.430 3.786 0.823 1.00 85.50 100 LEU A C 1
ATOM 764 O O . LEU A 1 100 ? -18.546 3.432 1.201 1.00 85.50 100 LEU A O 1
ATOM 768 N N . LEU A 1 101 ? -16.754 3.141 -0.130 1.00 82.69 101 LEU A N 1
ATOM 769 C CA . LEU A 1 101 ? -17.286 1.986 -0.846 1.00 82.69 101 LEU A CA 1
ATOM 770 C C . LEU A 1 101 ? -17.366 0.738 0.048 1.00 82.69 101 LEU A C 1
ATOM 772 O O . LEU A 1 101 ? -18.325 -0.020 -0.048 1.00 82.69 101 LEU A O 1
ATOM 776 N N . ALA A 1 102 ? -16.412 0.553 0.963 1.00 78.94 102 ALA A N 1
ATOM 777 C CA . ALA A 1 102 ? -16.415 -0.538 1.937 1.00 78.94 102 ALA A CA 1
ATOM 778 C C . ALA A 1 102 ? -17.586 -0.441 2.931 1.00 78.94 102 ALA A C 1
ATOM 780 O O . ALA A 1 102 ? -18.102 -1.464 3.376 1.00 78.94 102 ALA A O 1
ATOM 781 N N . ASN A 1 103 ? -18.052 0.774 3.239 1.00 82.25 103 ASN A N 1
ATOM 782 C CA . ASN A 1 103 ? -19.191 0.991 4.134 1.00 82.25 103 ASN A CA 1
ATOM 783 C C . ASN A 1 103 ? -20.562 0.753 3.456 1.00 82.25 103 ASN A C 1
ATOM 785 O O . ASN A 1 103 ? -21.587 0.729 4.130 1.00 82.25 103 ASN A O 1
ATOM 789 N N . MET A 1 104 ? -20.611 0.539 2.132 1.00 82.56 104 MET A N 1
ATOM 790 C CA . MET A 1 104 ? -21.853 0.255 1.383 1.00 82.56 104 MET A CA 1
ATOM 791 C C . MET A 1 104 ? -22.325 -1.215 1.468 1.00 82.56 104 MET A C 1
ATOM 793 O O . MET A 1 104 ? -23.208 -1.630 0.713 1.00 82.56 104 MET A O 1
ATOM 797 N N . GLY A 1 105 ? -21.764 -2.027 2.370 1.00 81.12 105 GLY A N 1
ATOM 798 C CA . GLY A 1 105 ? -22.171 -3.424 2.566 1.00 81.12 105 GLY A CA 1
ATOM 799 C C . GLY A 1 105 ? -21.935 -4.297 1.325 1.00 81.12 105 GLY A C 1
ATOM 800 O O . GLY A 1 105 ? -20.925 -4.152 0.638 1.00 81.12 105 GLY A O 1
ATOM 801 N N . ALA A 1 106 ? -22.876 -5.191 0.999 1.00 81.25 106 ALA A N 1
ATOM 802 C CA . ALA A 1 106 ? -22.752 -6.134 -0.126 1.00 81.25 106 ALA A CA 1
ATOM 803 C C . ALA A 1 106 ? -22.550 -5.449 -1.495 1.00 81.25 106 ALA A C 1
ATOM 805 O O . ALA A 1 106 ? -21.882 -5.986 -2.381 1.00 81.25 106 ALA A O 1
ATOM 806 N N . MET A 1 107 ? -23.077 -4.232 -1.660 1.00 83.19 107 MET A N 1
ATOM 807 C CA . MET A 1 107 ? -22.891 -3.435 -2.876 1.00 83.19 107 MET A CA 1
ATOM 808 C C . MET A 1 107 ? -21.452 -2.905 -2.989 1.00 83.19 107 MET A C 1
ATOM 810 O O . MET A 1 107 ? -20.909 -2.799 -4.087 1.00 83.19 107 MET A O 1
ATOM 814 N N . GLY A 1 108 ? -20.800 -2.660 -1.849 1.00 86.38 108 GLY A N 1
ATOM 815 C CA . GLY A 1 108 ? -19.375 -2.355 -1.764 1.00 86.38 108 GLY A CA 1
ATOM 816 C C . GLY A 1 108 ? -18.492 -3.510 -2.228 1.00 86.38 108 GLY A C 1
ATOM 817 O O . GLY A 1 108 ? -17.534 -3.290 -2.964 1.00 86.38 108 GLY A O 1
ATOM 818 N N . SER A 1 109 ? -18.846 -4.752 -1.886 1.00 84.44 109 SER A N 1
ATOM 819 C CA . SER A 1 109 ? -18.118 -5.947 -2.336 1.00 84.44 109 SER A CA 1
ATOM 820 C C . SER A 1 109 ? -18.220 -6.159 -3.849 1.00 84.44 109 SER A C 1
ATOM 822 O O . SER A 1 109 ? -17.218 -6.485 -4.484 1.00 84.44 109 SER A O 1
ATOM 824 N N . ILE A 1 110 ? -19.394 -5.921 -4.449 1.00 88.56 110 ILE A N 1
ATOM 825 C CA . ILE A 1 110 ? -19.580 -6.049 -5.905 1.00 88.56 110 ILE A CA 1
ATOM 826 C C . ILE A 1 110 ? -18.805 -4.965 -6.667 1.00 88.56 110 ILE A C 1
ATOM 828 O O . ILE A 1 110 ? -18.130 -5.253 -7.658 1.00 88.56 110 ILE A O 1
ATOM 832 N N . LEU A 1 111 ? -18.851 -3.721 -6.178 1.00 87.75 111 LEU A N 1
ATOM 833 C CA . LEU A 1 111 ? -18.143 -2.596 -6.786 1.00 87.75 111 LEU A CA 1
ATOM 834 C C . LEU A 1 111 ? -16.631 -2.707 -6.567 1.00 87.75 111 LEU A C 1
ATOM 836 O O . LEU A 1 111 ? -15.865 -2.441 -7.489 1.00 87.75 111 LEU A O 1
ATOM 840 N N . GLY A 1 112 ? -16.194 -3.165 -5.394 1.00 86.19 112 GLY A N 1
ATOM 841 C CA . GLY A 1 112 ? -14.793 -3.461 -5.100 1.00 86.19 112 GLY A CA 1
ATOM 842 C C . GLY A 1 112 ? -14.236 -4.583 -5.980 1.00 86.19 112 GLY A C 1
ATOM 843 O O . GLY A 1 112 ? -13.133 -4.453 -6.510 1.00 86.19 112 GLY A O 1
ATOM 844 N N . PHE A 1 113 ? -15.017 -5.642 -6.218 1.00 89.56 113 PHE A N 1
ATOM 845 C CA . PHE A 1 113 ? -14.652 -6.708 -7.155 1.00 89.56 113 PHE A CA 1
ATOM 846 C C . PHE A 1 113 ? -14.497 -6.182 -8.589 1.00 89.56 113 PHE A C 1
ATOM 848 O O . PHE A 1 113 ? -13.479 -6.443 -9.232 1.00 89.56 113 PHE A O 1
ATOM 855 N N . LEU A 1 114 ? -15.456 -5.381 -9.070 1.00 90.88 114 LEU A N 1
ATOM 856 C CA . LEU A 1 114 ? -15.369 -4.723 -10.379 1.00 90.88 114 LEU A CA 1
ATOM 857 C C . LEU A 1 114 ? -14.129 -3.828 -10.490 1.00 90.88 114 LEU A C 1
ATOM 859 O O . LEU A 1 114 ? -13.436 -3.859 -11.508 1.00 90.88 114 LEU A O 1
ATOM 863 N N . LEU A 1 115 ? -13.822 -3.067 -9.436 1.00 88.50 115 LEU A N 1
ATOM 864 C CA . LEU A 1 115 ? -12.634 -2.219 -9.389 1.00 88.50 115 LEU A CA 1
ATOM 865 C C . LEU A 1 115 ? -11.347 -3.051 -9.479 1.00 88.50 115 LEU A C 1
ATOM 867 O O . LEU A 1 115 ? -10.437 -2.686 -10.220 1.00 88.50 115 LEU A O 1
ATOM 871 N N . ASN A 1 116 ? -11.276 -4.181 -8.771 1.00 87.75 116 ASN A N 1
ATOM 872 C CA . ASN A 1 116 ? -10.118 -5.075 -8.806 1.00 87.75 116 ASN A CA 1
ATOM 873 C C . ASN A 1 116 ? -9.884 -5.638 -10.221 1.00 87.75 116 ASN A C 1
ATOM 875 O O . ASN A 1 116 ? -8.778 -5.553 -10.758 1.00 87.75 116 ASN A O 1
ATOM 879 N N . VAL A 1 117 ? -10.945 -6.124 -10.878 1.00 93.00 117 VAL A N 1
ATOM 880 C CA . VAL A 1 117 ? -10.876 -6.593 -12.274 1.00 93.00 117 VAL A CA 1
ATOM 881 C C . VAL A 1 117 ? -10.418 -5.471 -13.211 1.00 93.00 117 VAL A C 1
ATOM 883 O O . VAL A 1 117 ? -9.539 -5.687 -14.050 1.00 93.00 117 VAL A O 1
ATOM 886 N N . LEU A 1 118 ? -10.948 -4.255 -13.044 1.00 92.75 118 LEU A N 1
ATOM 887 C CA . LEU A 1 118 ? -10.554 -3.092 -13.842 1.00 92.75 118 LEU A CA 1
ATOM 888 C C . LEU A 1 118 ? -9.060 -2.759 -13.681 1.00 92.75 118 LEU A C 1
ATOM 890 O O . LEU A 1 118 ? -8.376 -2.488 -14.672 1.00 92.75 118 LEU A O 1
ATOM 894 N N . VAL A 1 119 ? -8.539 -2.819 -12.452 1.00 91.00 119 VAL A N 1
ATOM 895 C CA . VAL A 1 119 ? -7.114 -2.601 -12.156 1.00 91.00 119 VAL A CA 1
ATOM 896 C C . VAL A 1 119 ? -6.245 -3.655 -12.847 1.00 91.00 119 VAL A C 1
ATOM 898 O O . VAL A 1 119 ? -5.255 -3.299 -13.490 1.00 91.00 119 VAL A O 1
ATOM 901 N N . ILE A 1 120 ? -6.630 -4.933 -12.792 1.00 91.69 120 ILE A N 1
ATOM 902 C CA . ILE A 1 120 ? -5.903 -6.028 -13.457 1.00 91.69 120 ILE A CA 1
ATOM 903 C C . ILE A 1 120 ? -5.849 -5.808 -14.976 1.00 91.69 120 ILE A C 1
ATOM 905 O O . ILE A 1 120 ? -4.776 -5.909 -15.579 1.00 91.69 120 ILE A O 1
ATOM 909 N N . VAL A 1 121 ? -6.971 -5.439 -15.601 1.00 94.88 121 VAL A N 1
ATOM 910 C CA . VAL A 1 121 ? -7.032 -5.144 -17.045 1.00 94.88 121 VAL A CA 1
ATOM 911 C C . VAL A 1 121 ? -6.116 -3.972 -17.414 1.00 94.88 121 VAL A C 1
ATOM 913 O O . VAL A 1 121 ? -5.377 -4.054 -18.401 1.00 94.88 121 VAL A O 1
ATOM 916 N N . LEU A 1 122 ? -6.106 -2.904 -16.609 1.00 93.69 122 LEU A N 1
ATOM 917 C CA . LEU A 1 122 ? -5.210 -1.759 -16.801 1.00 93.69 122 LEU A CA 1
ATOM 918 C C . LEU A 1 122 ? -3.731 -2.155 -16.705 1.00 93.69 122 LEU A C 1
ATOM 920 O O . LEU A 1 122 ? -2.935 -1.730 -17.548 1.00 93.69 122 LEU A O 1
ATOM 924 N N . ILE A 1 123 ? -3.361 -2.990 -15.729 1.00 93.12 123 ILE A N 1
ATOM 925 C CA . ILE A 1 123 ? -1.987 -3.489 -15.560 1.00 93.12 123 ILE A CA 1
ATOM 926 C C . ILE A 1 123 ? -1.559 -4.307 -16.784 1.00 93.12 123 ILE A C 1
ATOM 928 O O . ILE A 1 123 ? -0.496 -4.045 -17.353 1.00 93.12 123 ILE A O 1
ATOM 932 N N . ILE A 1 124 ? -2.394 -5.243 -17.245 1.00 94.38 124 ILE A N 1
ATOM 933 C CA . ILE A 1 124 ? -2.108 -6.055 -18.440 1.00 94.38 124 ILE A CA 1
ATOM 934 C C . ILE A 1 124 ? -1.947 -5.153 -19.672 1.00 94.38 124 ILE A C 1
ATOM 936 O O . ILE A 1 124 ? -0.994 -5.310 -20.442 1.00 94.38 124 ILE A O 1
ATOM 940 N N . GLY A 1 125 ? -2.837 -4.172 -19.848 1.00 93.31 125 GLY A N 1
ATOM 941 C CA . GLY A 1 125 ? -2.750 -3.192 -20.931 1.00 93.31 125 GLY A CA 1
ATOM 942 C C . GLY A 1 125 ? -1.452 -2.380 -20.892 1.00 93.31 125 GLY A C 1
ATOM 943 O O . GLY A 1 125 ? -0.815 -2.172 -21.931 1.00 93.31 125 GLY A O 1
ATOM 944 N N . LEU A 1 126 ? -1.013 -1.972 -19.699 1.00 91.75 126 LEU A N 1
ATOM 945 C CA . LEU A 1 126 ? 0.231 -1.233 -19.506 1.00 91.75 126 LEU A CA 1
ATOM 946 C C . LEU A 1 126 ? 1.461 -2.090 -19.836 1.00 91.75 126 LEU A C 1
ATOM 948 O O . LEU A 1 126 ? 2.339 -1.624 -20.565 1.00 91.75 126 LEU A O 1
ATOM 952 N N . ILE A 1 127 ? 1.492 -3.348 -19.385 1.00 92.06 127 ILE A N 1
ATOM 953 C CA . ILE A 1 127 ? 2.558 -4.307 -19.717 1.00 92.06 127 ILE A CA 1
ATOM 954 C C . ILE A 1 127 ? 2.635 -4.488 -21.237 1.00 92.06 127 ILE A C 1
ATOM 956 O O . ILE A 1 127 ? 3.698 -4.280 -21.828 1.00 92.06 127 ILE A O 1
ATOM 960 N N . LYS A 1 128 ? 1.508 -4.778 -21.904 1.00 91.44 128 LYS A N 1
ATOM 961 C CA . LYS A 1 128 ? 1.471 -4.926 -23.371 1.00 91.44 128 LYS A CA 1
ATOM 962 C C . LYS A 1 128 ? 1.968 -3.669 -24.082 1.00 91.44 128 LYS A C 1
ATOM 964 O O . LYS A 1 128 ? 2.704 -3.782 -25.063 1.00 91.44 128 LYS A O 1
ATOM 969 N N . LYS A 1 129 ? 1.610 -2.478 -23.594 1.00 87.00 129 LYS A N 1
ATOM 970 C CA . LYS A 1 129 ? 2.054 -1.194 -24.157 1.00 87.00 129 LYS A CA 1
ATOM 971 C C . LYS A 1 129 ? 3.564 -0.994 -24.015 1.00 87.00 129 LYS A C 1
ATOM 973 O O . LYS A 1 129 ? 4.195 -0.558 -24.976 1.00 87.00 129 LYS A O 1
ATOM 978 N N . ILE A 1 130 ? 4.139 -1.330 -22.861 1.00 88.38 130 ILE A N 1
ATOM 979 C CA . ILE A 1 130 ? 5.584 -1.234 -22.608 1.00 88.38 130 ILE A CA 1
ATOM 980 C C . ILE A 1 130 ? 6.350 -2.200 -23.520 1.00 88.38 130 ILE A C 1
ATOM 982 O O . ILE A 1 130 ? 7.252 -1.770 -24.240 1.00 88.38 130 ILE A O 1
ATOM 986 N N . PHE A 1 131 ? 5.937 -3.468 -23.582 1.00 85.69 131 PHE A N 1
ATOM 987 C CA . PHE A 1 131 ? 6.572 -4.467 -24.451 1.00 85.69 131 PHE A CA 1
ATOM 988 C C . PHE A 1 131 ? 6.417 -4.134 -25.941 1.00 85.69 131 PHE A C 1
ATOM 990 O O . PHE A 1 131 ? 7.383 -4.195 -26.696 1.00 85.69 131 PHE A O 1
ATOM 997 N N . THR A 1 132 ? 5.237 -3.680 -26.368 1.00 78.12 132 THR A N 1
ATOM 998 C CA . THR A 1 132 ? 5.006 -3.248 -27.758 1.00 78.12 132 THR A CA 1
ATOM 999 C C . THR A 1 132 ? 5.829 -2.010 -28.114 1.00 78.12 132 THR A C 1
ATOM 1001 O O . THR A 1 132 ? 6.254 -1.866 -29.255 1.00 78.12 132 THR A O 1
ATOM 1004 N N . ARG A 1 133 ? 6.064 -1.089 -27.171 1.00 70.81 133 ARG A N 1
ATOM 1005 C CA . ARG A 1 133 ? 6.911 0.091 -27.400 1.00 70.81 133 ARG A CA 1
ATOM 1006 C C . ARG A 1 133 ? 8.388 -0.287 -27.510 1.00 70.81 133 ARG A C 1
ATOM 1008 O O . ARG A 1 133 ? 9.082 0.336 -28.305 1.00 70.81 133 ARG A O 1
ATOM 1015 N N . SER A 1 134 ? 8.835 -1.285 -26.750 1.00 67.25 134 SER A N 1
ATOM 1016 C CA . SER A 1 134 ? 10.213 -1.788 -26.784 1.00 67.25 134 SER A CA 1
ATOM 1017 C C . SER A 1 134 ? 10.517 -2.621 -28.033 1.00 67.25 134 SER A C 1
ATOM 1019 O O . SER A 1 134 ? 11.637 -2.576 -28.526 1.00 67.25 134 SER A O 1
ATOM 1021 N N . ASN A 1 135 ? 9.524 -3.335 -28.571 1.00 62.84 135 ASN A N 1
ATOM 1022 C CA . ASN A 1 135 ? 9.686 -4.210 -29.740 1.00 62.84 135 ASN A CA 1
ATOM 1023 C C . ASN A 1 135 ? 9.323 -3.539 -31.073 1.00 62.84 135 ASN A C 1
ATOM 1025 O O . ASN A 1 135 ? 9.253 -4.213 -32.098 1.00 62.84 135 ASN A O 1
ATOM 1029 N N . ARG A 1 136 ? 9.066 -2.225 -31.095 1.00 63.47 136 ARG A N 1
ATOM 1030 C CA . ARG A 1 136 ? 8.940 -1.499 -32.363 1.00 63.47 136 ARG A CA 1
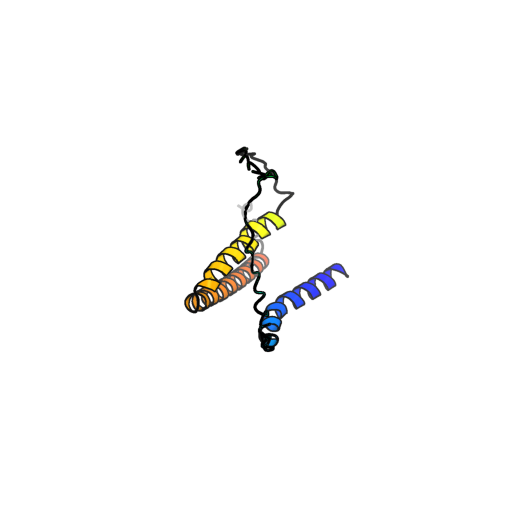ATOM 1031 C C . ARG A 1 136 ? 10.348 -1.286 -32.915 1.00 63.47 136 ARG A C 1
ATOM 1033 O O . ARG A 1 136 ? 11.093 -0.535 -32.282 1.00 63.47 136 ARG A O 1
ATOM 1040 N N . PRO A 1 137 ? 10.716 -1.891 -34.062 1.00 62.88 137 PRO A N 1
ATOM 1041 C CA . PRO A 1 137 ? 11.937 -1.490 -34.738 1.00 62.88 137 PRO A CA 1
ATOM 1042 C C . PRO A 1 137 ? 11.836 0.015 -34.977 1.00 62.88 137 PRO A C 1
ATOM 1044 O O . PRO A 1 137 ? 10.781 0.522 -35.386 1.00 62.88 137 PRO A O 1
ATOM 1047 N N . ARG A 1 138 ? 12.902 0.743 -34.638 1.00 61.22 138 ARG A N 1
ATOM 1048 C CA . ARG A 1 138 ? 13.048 2.125 -35.081 1.00 61.22 138 ARG A CA 1
ATOM 1049 C C . ARG A 1 138 ? 12.923 2.050 -36.597 1.00 61.22 138 ARG A C 1
ATOM 1051 O O . ARG A 1 138 ? 13.697 1.359 -37.242 1.00 61.22 138 ARG A O 1
ATOM 1058 N N . ARG A 1 139 ? 11.852 2.620 -37.149 1.00 61.97 139 ARG A N 1
ATOM 1059 C CA . ARG A 1 139 ? 11.788 2.841 -38.589 1.00 61.97 139 ARG A CA 1
ATOM 1060 C C . ARG A 1 139 ? 12.767 3.975 -38.803 1.00 61.97 139 ARG A C 1
ATOM 1062 O O . ARG A 1 139 ? 12.415 5.130 -38.569 1.00 61.97 139 ARG A O 1
ATOM 1069 N N . ASP A 1 140 ? 14.007 3.591 -39.061 1.00 56.25 140 ASP A N 1
ATOM 1070 C CA . ASP A 1 140 ? 15.055 4.489 -39.494 1.00 56.25 140 ASP A CA 1
ATOM 1071 C C . ASP A 1 140 ? 14.493 5.259 -40.693 1.00 56.25 140 ASP A C 1
ATOM 1073 O O . ASP A 1 140 ? 13.975 4.683 -41.654 1.00 56.25 140 ASP A O 1
ATOM 1077 N N . GLY A 1 141 ? 14.438 6.580 -40.546 1.00 57.16 141 GLY A N 1
ATOM 1078 C CA . GLY A 1 141 ? 13.926 7.507 -41.547 1.00 57.16 141 GLY A CA 1
ATOM 1079 C C . GLY A 1 141 ? 14.951 7.732 -42.652 1.00 57.16 141 GLY A C 1
ATOM 1080 O O . GLY A 1 141 ? 15.238 8.878 -42.980 1.00 57.16 141 GLY A O 1
ATOM 1081 N N . ASP A 1 142 ? 15.492 6.651 -43.208 1.00 58.88 142 ASP A N 1
ATOM 1082 C CA . ASP A 1 142 ? 16.682 6.663 -44.060 1.00 58.88 142 ASP A CA 1
ATOM 1083 C C . ASP A 1 142 ? 16.355 6.396 -45.538 1.00 58.88 142 ASP A C 1
ATOM 1085 O O . ASP A 1 142 ? 17.074 5.673 -46.211 1.00 58.88 142 ASP A O 1
ATOM 1089 N N . GLU A 1 143 ? 15.273 6.957 -46.090 1.00 62.31 143 GLU A N 1
ATOM 1090 C CA . GLU A 1 143 ? 14.935 6.732 -47.514 1.00 62.31 143 GLU A CA 1
ATOM 1091 C C . GLU A 1 143 ? 14.346 7.973 -48.225 1.00 62.31 143 GLU A C 1
ATOM 1093 O O . GLU A 1 143 ? 13.713 7.850 -49.271 1.00 62.31 143 GLU A O 1
ATOM 1098 N N . THR A 1 144 ? 14.520 9.197 -47.701 1.00 60.50 144 THR A N 1
ATOM 1099 C CA . THR A 1 144 ? 14.010 10.419 -48.374 1.00 60.50 144 THR A CA 1
ATOM 1100 C C . THR A 1 144 ? 15.052 11.191 -49.187 1.00 60.50 144 THR A C 1
ATOM 1102 O O . THR A 1 144 ? 14.705 12.213 -49.770 1.00 60.50 144 THR A O 1
ATOM 1105 N N . TRP A 1 145 ? 16.308 10.734 -49.261 1.00 65.00 145 TRP A N 1
ATOM 1106 C CA . TRP A 1 145 ? 17.387 11.440 -49.978 1.00 65.00 145 TRP A CA 1
ATOM 1107 C C . TRP A 1 145 ? 17.926 10.714 -51.224 1.00 65.00 145 TRP A C 1
ATOM 1109 O O . TRP A 1 145 ? 18.856 11.205 -51.855 1.00 65.00 145 TRP A O 1
ATOM 1119 N N . ARG A 1 146 ? 17.333 9.583 -51.630 1.00 56.25 146 ARG A N 1
ATOM 1120 C CA . ARG A 1 146 ? 17.622 8.930 -52.920 1.00 56.25 146 ARG A CA 1
ATOM 1121 C C . ARG A 1 146 ? 16.480 9.148 -53.913 1.00 56.25 146 ARG A C 1
ATOM 1123 O O . ARG A 1 146 ? 15.681 8.241 -54.141 1.00 56.25 146 ARG A O 1
ATOM 1130 N N . ARG A 1 147 ? 16.397 10.348 -54.485 1.00 55.97 147 ARG A N 1
ATOM 1131 C CA . ARG A 1 147 ? 15.697 10.623 -55.749 1.00 55.97 147 ARG A CA 1
ATOM 1132 C C . ARG A 1 147 ? 16.449 11.677 -56.536 1.00 55.97 147 ARG A C 1
ATOM 1134 O O . ARG A 1 147 ? 16.893 12.650 -55.892 1.00 55.97 147 ARG A O 1
#